Protein AF-A0A2E4RMY7-F1 (afdb_monomer)

Nearest PDB structures (foldseek):
  2lzr-assembly1_A  TM=6.623E-01  e=4.050E-01  Escherichia coli K-12
  2lzs-assembly1_A  TM=5.197E-01  e=2.665E-01  Escherichia coli K-12

Secondary structure (DSSP, 8-state):
---HHHHHHHHHHHHHHH-TTHHHHHHHHHHHHHHHHHHHHHHHHHHHHHHHHHTT--

Sequence (58 aa):
MPSGAEWFIVLLVVLLIFGGSQLPKMSRNLGRAQQELKKGFAEANKEAEAEAGEDSTK

pLDDT: mean 86.37, std 11.94, range [49.69, 96.56]

Mean predicted aligned error: 8.41 Å

Foldseek 3Di:
DDDPVVVVVVVVVVCVVCPPVRVVVVCVVVVVVVVVVVVVVVVVVVVVVVVVVVVVPD

Solvent-accessible surface area (backbone atoms only — not comparable to full-atom values): 3421 Å² total; per-residue (Å²): 128,88,56,79,67,58,58,54,54,53,51,51,53,52,36,66,75,60,33,81,71,41,61,61,50,52,51,51,53,51,50,49,52,52,51,53,51,55,48,52,55,52,50,52,53,52,50,54,56,52,57,65,58,61,75,77,76,118

Structure (mmCIF, N/CA/C/O backbone):
data_AF-A0A2E4RMY7-F1
#
_entry.id   AF-A0A2E4RMY7-F1
#
loop_
_atom_site.group_PDB
_atom_site.id
_atom_site.type_symbol
_atom_site.label_atom_id
_atom_site.label_alt_id
_atom_site.label_comp_id
_atom_site.label_asym_id
_atom_site.label_entity_id
_atom_site.label_seq_id
_at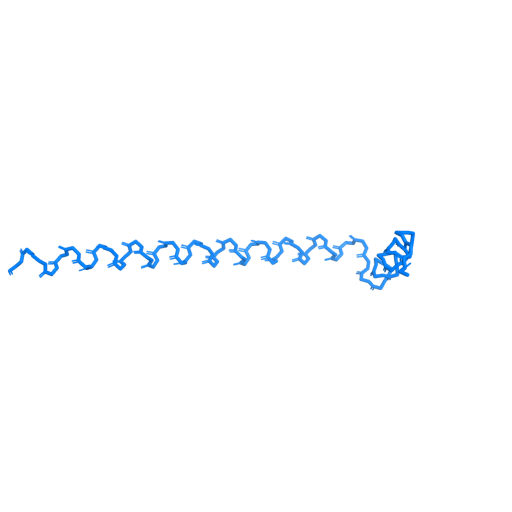om_site.pdbx_PDB_ins_code
_atom_site.Cartn_x
_atom_site.Cartn_y
_atom_site.Cartn_z
_atom_site.occupancy
_atom_site.B_iso_or_equiv
_atom_site.auth_seq_id
_atom_site.auth_comp_id
_atom_site.auth_asym_id
_atom_site.auth_atom_id
_atom_site.pdbx_PDB_model_num
ATOM 1 N N . MET A 1 1 ? 21.161 -20.723 -11.079 1.00 68.50 1 MET A N 1
ATOM 2 C CA . MET A 1 1 ? 20.340 -19.886 -10.181 1.00 68.50 1 MET A CA 1
ATOM 3 C C . MET A 1 1 ? 20.257 -18.514 -10.817 1.00 68.50 1 MET A C 1
ATOM 5 O O . MET A 1 1 ? 21.322 -18.026 -11.187 1.00 68.50 1 MET A O 1
ATOM 9 N N . PRO A 1 2 ? 19.059 -17.950 -11.029 1.00 73.06 2 PRO A N 1
ATOM 10 C CA . PRO A 1 2 ? 18.938 -16.631 -11.631 1.00 73.06 2 PRO A CA 1
ATOM 11 C C . PRO A 1 2 ? 19.663 -15.606 -10.758 1.00 73.06 2 PRO A C 1
ATOM 13 O O . PRO A 1 2 ? 19.528 -15.577 -9.532 1.00 73.06 2 PRO A O 1
ATOM 16 N N . SER A 1 3 ? 20.505 -14.830 -11.413 1.00 83.50 3 SER A N 1
ATOM 17 C CA . SER A 1 3 ? 21.258 -13.721 -10.858 1.00 83.50 3 SER A CA 1
ATOM 18 C C . SER A 1 3 ? 20.302 -12.635 -10.347 1.00 83.50 3 SER A C 1
ATOM 20 O O . SER A 1 3 ? 19.238 -12.398 -10.916 1.00 83.50 3 SER A O 1
ATOM 22 N N . GLY A 1 4 ? 20.666 -11.944 -9.261 1.00 86.88 4 GLY A N 1
ATOM 23 C CA . GLY A 1 4 ? 19.808 -10.927 -8.629 1.00 86.88 4 GLY A CA 1
ATOM 24 C C . GLY A 1 4 ? 19.345 -9.797 -9.565 1.00 86.88 4 GLY A C 1
ATOM 25 O O . GLY A 1 4 ? 18.337 -9.153 -9.291 1.00 86.88 4 GLY A O 1
ATOM 26 N N . ALA A 1 5 ? 20.032 -9.588 -10.692 1.00 89.25 5 ALA A N 1
ATOM 27 C CA . ALA A 1 5 ? 19.655 -8.627 -11.725 1.00 89.25 5 ALA A CA 1
ATOM 28 C C . ALA A 1 5 ? 18.347 -8.994 -12.457 1.00 89.25 5 ALA A C 1
ATOM 30 O O . ALA A 1 5 ? 17.588 -8.102 -12.835 1.00 89.25 5 ALA A O 1
ATOM 31 N N . GLU A 1 6 ? 18.035 -10.284 -12.612 1.00 88.56 6 GLU A N 1
ATOM 32 C CA . GLU A 1 6 ? 16.806 -10.741 -13.282 1.00 88.56 6 GLU A CA 1
ATOM 33 C C . GLU A 1 6 ? 15.549 -10.332 -12.496 1.00 88.56 6 GLU A C 1
ATOM 35 O O . GLU A 1 6 ? 14.542 -9.940 -13.086 1.00 88.56 6 GLU A O 1
ATOM 40 N N . TRP A 1 7 ? 15.627 -10.304 -11.162 1.00 92.31 7 TRP A N 1
ATOM 41 C CA . TRP A 1 7 ? 14.528 -9.847 -10.304 1.00 92.31 7 TRP A CA 1
ATOM 42 C C . TRP A 1 7 ? 14.175 -8.371 -10.508 1.00 92.31 7 TRP A C 1
ATOM 44 O O . TRP A 1 7 ? 12.998 -8.011 -10.460 1.00 92.31 7 TRP A O 1
ATOM 54 N N . PHE A 1 8 ? 15.167 -7.518 -10.780 1.00 92.81 8 PHE A N 1
ATOM 55 C CA . PHE A 1 8 ? 14.921 -6.105 -11.076 1.00 92.81 8 PHE A CA 1
ATOM 56 C C . PHE A 1 8 ? 14.170 -5.923 -12.394 1.00 92.81 8 PHE A C 1
ATOM 58 O O . PHE A 1 8 ? 13.264 -5.095 -12.467 1.00 92.81 8 PHE A O 1
ATOM 65 N N . ILE A 1 9 ? 14.499 -6.720 -13.413 1.00 93.50 9 ILE A N 1
ATOM 66 C CA . ILE A 1 9 ? 13.817 -6.682 -14.712 1.00 93.50 9 ILE A CA 1
ATOM 67 C C . ILE A 1 9 ? 12.355 -7.113 -14.553 1.00 93.50 9 ILE A C 1
ATOM 69 O O . ILE A 1 9 ? 11.460 -6.438 -15.060 1.00 93.50 9 ILE A O 1
ATOM 73 N N . VAL A 1 10 ? 12.094 -8.178 -13.789 1.00 93.00 10 VAL A N 1
ATOM 74 C CA . VAL A 1 10 ? 10.725 -8.631 -13.491 1.00 93.00 10 VAL A CA 1
ATOM 75 C C . VAL A 1 10 ? 9.932 -7.545 -12.760 1.00 93.00 10 VAL A C 1
ATOM 77 O O . VAL A 1 10 ? 8.809 -7.235 -13.158 1.00 93.00 10 VAL A O 1
ATOM 80 N N . LEU A 1 11 ? 10.521 -6.914 -11.738 1.00 92.31 11 LEU A N 1
ATOM 81 C CA . LEU A 1 11 ? 9.895 -5.792 -11.029 1.00 92.31 11 LEU A CA 1
ATOM 82 C C . LEU A 1 11 ? 9.563 -4.629 -11.966 1.00 92.31 11 LEU A C 1
ATOM 84 O O . LEU A 1 11 ? 8.491 -4.039 -11.848 1.00 92.31 11 LEU A O 1
ATOM 88 N N . LEU A 1 12 ? 10.455 -4.316 -12.905 1.00 93.88 12 LEU A N 1
ATOM 89 C CA . LEU A 1 12 ? 10.269 -3.232 -13.863 1.00 93.88 12 LEU A CA 1
ATOM 90 C C . LEU A 1 12 ? 9.123 -3.539 -14.838 1.00 93.88 12 LEU A C 1
ATOM 92 O O . LEU A 1 12 ? 8.277 -2.679 -15.068 1.00 93.88 12 LEU A O 1
ATOM 96 N N . VAL A 1 13 ? 9.018 -4.775 -15.335 1.00 94.38 13 VAL A N 1
ATOM 97 C CA . VAL A 1 13 ? 7.892 -5.216 -16.182 1.00 94.38 13 VAL A CA 1
ATOM 98 C C . VAL A 1 13 ? 6.564 -5.154 -15.423 1.00 94.38 13 VAL A C 1
ATOM 100 O O . VAL A 1 13 ? 5.583 -4.618 -15.938 1.00 94.38 13 VAL A O 1
ATOM 103 N N . VAL A 1 14 ? 6.529 -5.640 -14.179 1.00 93.06 14 VAL A N 1
ATOM 104 C CA . VAL A 1 14 ? 5.338 -5.540 -13.319 1.00 93.06 14 VAL A CA 1
ATOM 105 C C . VAL A 1 14 ? 4.962 -4.072 -13.099 1.00 93.06 14 VAL A C 1
ATOM 107 O O . VAL A 1 14 ? 3.796 -3.706 -13.232 1.00 93.06 14 VAL A O 1
ATOM 110 N N . LEU A 1 15 ? 5.935 -3.198 -12.839 1.00 93.06 15 LEU A N 1
ATOM 111 C CA . LEU A 1 15 ? 5.700 -1.765 -12.666 1.00 93.06 15 LEU A CA 1
ATOM 112 C C . LEU A 1 15 ? 5.139 -1.101 -13.932 1.00 93.06 15 LEU A C 1
ATOM 114 O O . LEU A 1 15 ? 4.313 -0.199 -13.813 1.00 93.06 15 LEU A O 1
ATOM 118 N N . LEU A 1 16 ? 5.555 -1.535 -15.124 1.00 93.31 16 LEU A N 1
ATOM 119 C CA . LEU A 1 16 ? 5.034 -1.031 -16.399 1.00 93.31 16 LEU A CA 1
ATOM 120 C C . LEU A 1 16 ? 3.584 -1.467 -16.649 1.00 93.31 16 LEU A C 1
ATOM 122 O O . LEU A 1 16 ? 2.779 -0.653 -17.093 1.00 93.31 16 LEU A O 1
ATOM 126 N N . ILE A 1 17 ? 3.237 -2.718 -16.332 1.00 92.69 17 ILE A N 1
ATOM 127 C CA . ILE A 1 17 ? 1.876 -3.253 -16.515 1.00 92.69 17 ILE A CA 1
ATOM 128 C C . ILE A 1 17 ? 0.903 -2.632 -15.509 1.00 92.69 17 ILE A C 1
ATOM 130 O O . ILE A 1 17 ? -0.190 -2.202 -15.869 1.00 92.69 17 ILE A O 1
ATOM 134 N N . PHE A 1 18 ? 1.293 -2.588 -14.235 1.00 90.25 18 PHE A N 1
ATOM 135 C CA . PHE A 1 18 ? 0.432 -2.086 -13.165 1.00 90.25 18 PHE A CA 1
ATOM 136 C C . PHE A 1 18 ? 0.476 -0.556 -13.044 1.00 90.25 18 PHE A C 1
ATOM 138 O O . PHE A 1 18 ? -0.472 0.053 -12.549 1.00 90.25 18 PHE A O 1
ATOM 145 N N . GLY A 1 19 ? 1.555 0.081 -13.500 1.00 86.75 19 GLY A N 1
ATOM 146 C CA . GLY A 1 19 ? 1.838 1.497 -13.293 1.00 86.75 19 GLY A CA 1
ATOM 147 C C . GLY A 1 19 ? 2.343 1.790 -11.875 1.00 86.75 19 GLY A C 1
ATOM 148 O O . GLY A 1 19 ? 1.871 1.228 -10.883 1.00 86.75 19 GLY A O 1
ATOM 149 N N . GLY A 1 20 ? 3.267 2.749 -11.742 1.00 85.81 20 GLY A N 1
ATOM 150 C CA . GLY A 1 20 ? 3.871 3.107 -10.448 1.00 85.81 20 GLY A CA 1
ATOM 151 C C . GLY A 1 20 ? 2.885 3.566 -9.368 1.00 85.81 20 GLY A C 1
ATOM 152 O O . GLY A 1 20 ? 3.185 3.482 -8.181 1.00 85.81 20 GLY A O 1
ATOM 153 N N . SER A 1 21 ? 1.681 3.999 -9.754 1.00 87.00 21 SER A N 1
ATOM 154 C CA . SER A 1 21 ? 0.652 4.447 -8.810 1.00 87.00 21 SER A CA 1
ATOM 155 C C . SER A 1 21 ? -0.207 3.319 -8.227 1.00 87.00 21 SER A C 1
ATOM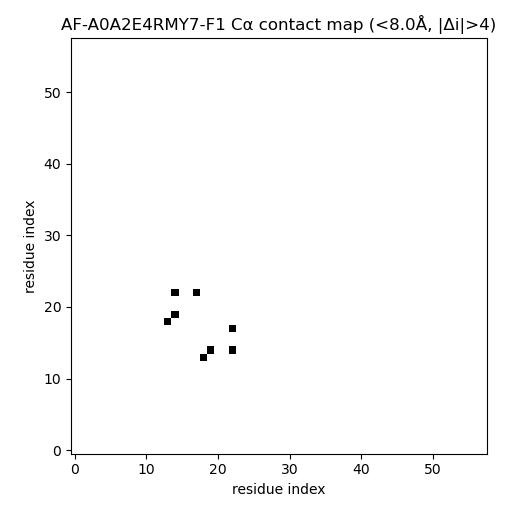 157 O O . SER A 1 21 ? -0.894 3.551 -7.231 1.00 87.00 21 SER A O 1
ATOM 159 N N . GLN A 1 22 ? -0.181 2.110 -8.803 1.00 87.81 22 GLN A N 1
ATOM 160 C CA . GLN A 1 22 ? -1.109 1.041 -8.425 1.00 87.81 22 GLN A CA 1
ATOM 161 C C . GLN A 1 22 ? -0.570 0.127 -7.322 1.00 87.81 22 GLN A C 1
ATOM 163 O O . GLN A 1 22 ? -1.326 -0.261 -6.433 1.00 87.81 22 GLN A O 1
ATOM 168 N N . LEU A 1 23 ? 0.745 -0.121 -7.295 1.00 89.31 23 LEU A N 1
ATOM 169 C CA . LEU A 1 23 ? 1.394 -0.842 -6.192 1.00 89.31 23 LEU A CA 1
ATOM 170 C C . LEU A 1 23 ? 1.177 -0.147 -4.827 1.00 89.31 23 LEU A C 1
ATOM 172 O O . LEU A 1 23 ? 0.774 -0.831 -3.884 1.00 89.31 23 LEU A O 1
ATOM 176 N N . PRO A 1 24 ? 1.338 1.190 -4.691 1.00 84.94 24 PRO A N 1
ATOM 177 C CA . PRO A 1 24 ? 1.056 1.897 -3.438 1.00 84.94 24 PRO A CA 1
ATOM 178 C C . PRO A 1 24 ? -0.429 1.912 -3.055 1.00 84.94 24 PRO A C 1
ATOM 180 O O . PRO A 1 24 ? -0.766 1.849 -1.875 1.00 84.94 24 PRO A O 1
ATOM 183 N N . LYS A 1 25 ? -1.335 2.007 -4.037 1.00 90.81 25 LYS A N 1
ATOM 184 C CA . LYS A 1 25 ? -2.785 2.001 -3.784 1.00 90.81 25 LYS A CA 1
ATOM 185 C C . LYS A 1 25 ? -3.251 0.637 -3.279 1.00 90.81 25 LYS A C 1
ATOM 187 O O . LYS A 1 25 ? -3.927 0.570 -2.253 1.00 90.81 25 LYS A O 1
ATOM 192 N N . MET A 1 26 ? -2.834 -0.442 -3.945 1.00 90.94 26 MET A N 1
ATOM 193 C CA . MET A 1 26 ? -3.133 -1.807 -3.510 1.00 90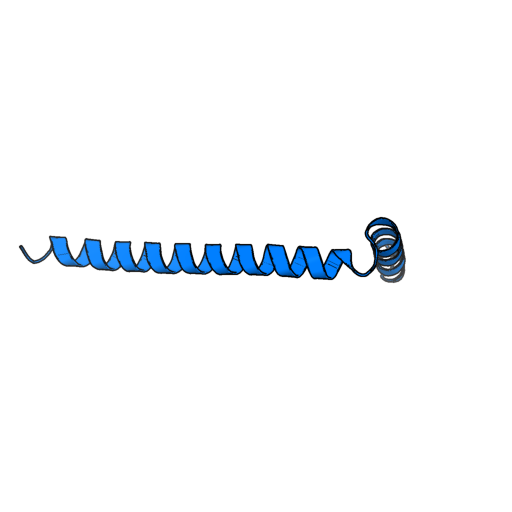.94 26 MET A CA 1
ATOM 194 C C . MET A 1 26 ? -2.521 -2.111 -2.142 1.00 90.94 26 MET A C 1
ATOM 196 O O . MET A 1 26 ? -3.220 -2.647 -1.285 1.00 90.94 26 MET A O 1
ATOM 200 N N . SER A 1 27 ? -1.263 -1.730 -1.892 1.00 92.56 27 SER A N 1
ATOM 201 C CA . SER A 1 27 ? -0.629 -1.971 -0.589 1.00 92.56 27 SER A CA 1
ATOM 202 C C . SER A 1 27 ? -1.304 -1.190 0.537 1.00 92.56 27 SER A C 1
ATOM 204 O O . SER A 1 27 ? -1.481 -1.724 1.630 1.00 92.56 27 SER A O 1
ATOM 206 N N . ARG A 1 28 ? -1.753 0.044 0.279 1.00 93.75 28 ARG A N 1
ATOM 207 C CA . ARG A 1 28 ? -2.494 0.839 1.263 1.00 93.75 28 ARG A CA 1
ATOM 208 C C . ARG A 1 28 ? -3.850 0.217 1.593 1.00 93.75 28 ARG A C 1
ATOM 210 O O . ARG A 1 28 ? -4.175 0.118 2.774 1.00 93.75 28 ARG A O 1
ATOM 217 N N . ASN A 1 29 ? -4.617 -0.210 0.590 1.00 93.81 29 ASN A N 1
ATOM 218 C CA . ASN A 1 29 ? -5.911 -0.863 0.811 1.00 93.81 29 ASN A CA 1
ATOM 219 C C . ASN A 1 29 ? -5.756 -2.217 1.512 1.00 93.81 29 ASN A C 1
ATOM 221 O O . ASN A 1 29 ? -6.443 -2.475 2.498 1.00 93.81 29 ASN A O 1
ATOM 225 N N . LEU A 1 30 ? -4.813 -3.046 1.060 1.00 95.19 30 LEU A N 1
ATOM 226 C CA . LEU A 1 30 ? -4.523 -4.338 1.680 1.00 95.19 30 LEU A CA 1
ATOM 227 C C . LEU A 1 30 ? -4.000 -4.169 3.113 1.00 95.19 30 LEU A C 1
ATOM 229 O O . LEU A 1 30 ? -4.381 -4.924 4.000 1.00 95.19 30 LEU A O 1
ATOM 233 N N . GLY A 1 31 ? -3.163 -3.159 3.357 1.00 93.81 31 GLY A N 1
ATOM 234 C CA . GLY A 1 31 ? -2.638 -2.847 4.684 1.00 93.81 31 GLY A CA 1
ATOM 235 C C . GLY A 1 31 ? -3.731 -2.427 5.665 1.00 93.81 31 GLY A C 1
ATOM 236 O O . GLY A 1 31 ? -3.718 -2.873 6.809 1.00 93.81 31 GLY A O 1
ATOM 237 N N . ARG A 1 32 ? -4.707 -1.627 5.215 1.00 95.75 32 ARG A N 1
ATOM 238 C CA . ARG A 1 32 ? -5.889 -1.276 6.022 1.00 95.75 32 ARG A CA 1
ATOM 239 C C . ARG A 1 32 ? -6.740 -2.506 6.334 1.00 95.75 32 ARG A C 1
ATOM 241 O O . ARG A 1 32 ? -7.025 -2.743 7.501 1.00 95.75 32 ARG A O 1
ATOM 248 N N . ALA A 1 33 ? -7.037 -3.333 5.329 1.00 95.88 33 ALA A N 1
ATOM 249 C CA . ALA A 1 33 ? -7.801 -4.566 5.520 1.00 95.88 33 ALA A CA 1
ATOM 250 C C . ALA A 1 33 ? -7.105 -5.535 6.494 1.00 95.88 33 ALA A C 1
ATOM 252 O O . ALA A 1 33 ? -7.738 -6.075 7.397 1.00 95.88 33 ALA A O 1
ATOM 253 N N . GLN A 1 34 ? -5.784 -5.711 6.372 1.00 96.12 34 GLN A N 1
ATOM 254 C CA . GLN A 1 34 ? -5.008 -6.519 7.318 1.00 96.12 34 GLN A CA 1
ATOM 255 C C . GLN A 1 34 ? -5.003 -5.925 8.734 1.00 96.12 34 GLN A C 1
ATOM 257 O O . GLN A 1 34 ? -4.996 -6.674 9.709 1.00 96.12 34 GLN A O 1
ATOM 262 N N . GLN A 1 35 ? -4.987 -4.597 8.870 1.00 95.50 35 GLN A N 1
ATOM 263 C CA . GLN A 1 35 ? -5.025 -3.931 10.171 1.00 95.50 35 GLN A CA 1
ATOM 264 C C . GLN A 1 35 ? -6.381 -4.113 10.860 1.00 95.50 35 GLN A C 1
ATOM 266 O O . GLN A 1 35 ? -6.411 -4.392 12.057 1.00 95.50 35 GLN A O 1
ATOM 271 N N . GLU A 1 36 ? -7.481 -3.983 10.118 1.00 96.56 36 GLU A N 1
ATOM 272 C CA . GLU A 1 36 ? -8.838 -4.223 10.622 1.00 96.56 36 GLU A CA 1
ATOM 273 C C . GLU A 1 36 ? -9.039 -5.694 11.002 1.00 96.56 36 GLU A C 1
ATOM 275 O O . GLU A 1 36 ? -9.513 -5.968 12.101 1.00 96.56 36 GLU A O 1
ATOM 280 N N . LEU A 1 37 ? -8.558 -6.636 10.181 1.00 96.31 37 LEU A N 1
ATOM 281 C CA . LEU A 1 37 ? -8.554 -8.064 10.521 1.00 96.31 37 LEU A CA 1
ATOM 282 C C . LEU A 1 37 ? -7.801 -8.345 11.825 1.00 96.31 37 LEU A C 1
ATOM 284 O O . LEU A 1 37 ? -8.334 -9.003 12.713 1.00 96.31 37 LEU A O 1
ATOM 288 N N . LYS A 1 38 ? -6.574 -7.825 11.975 1.00 95.62 38 LYS A N 1
ATOM 289 C CA . LYS A 1 38 ? -5.781 -8.018 13.203 1.00 95.62 38 LYS A CA 1
ATOM 290 C C . LYS A 1 38 ? -6.475 -7.454 14.442 1.00 95.62 38 LYS A C 1
ATOM 292 O O . LYS A 1 38 ? -6.389 -8.067 15.500 1.00 95.62 38 LYS A O 1
ATOM 297 N N . LYS A 1 39 ? -7.143 -6.303 14.315 1.00 96.25 39 LYS A N 1
ATOM 298 C CA . LYS A 1 39 ? -7.931 -5.717 15.407 1.00 96.25 39 LYS A CA 1
ATOM 299 C C . LYS A 1 39 ? -9.121 -6.601 15.768 1.00 96.25 39 LYS A C 1
ATOM 301 O O . LYS A 1 39 ? -9.257 -6.932 16.937 1.00 96.25 39 LYS A O 1
ATOM 306 N N . GLY A 1 40 ? -9.891 -7.055 14.777 1.00 95.12 40 GLY A N 1
ATOM 307 C CA . GLY A 1 40 ? -11.025 -7.953 15.003 1.00 95.12 40 GLY A CA 1
ATOM 308 C C . GLY A 1 40 ? -10.621 -9.261 15.689 1.00 95.12 40 GLY A C 1
ATOM 309 O O . GLY A 1 40 ? -11.274 -9.680 16.636 1.00 95.12 40 GLY A O 1
ATOM 310 N N . PHE A 1 41 ? -9.495 -9.870 15.295 1.00 95.19 41 PHE A N 1
ATOM 311 C CA . PHE A 1 41 ? -8.972 -11.056 15.988 1.00 95.19 41 PHE A CA 1
ATOM 312 C C . PHE A 1 41 ? -8.543 -10.773 17.435 1.00 95.19 41 PHE A C 1
ATOM 314 O O . PHE A 1 41 ? -8.740 -11.614 18.308 1.00 95.19 41 PHE A O 1
ATOM 321 N N . ALA A 1 42 ? -7.933 -9.614 17.700 1.00 94.69 42 ALA A N 1
ATOM 322 C CA . ALA A 1 42 ? -7.512 -9.241 19.048 1.00 94.69 42 ALA A CA 1
ATOM 323 C C . ALA A 1 42 ? -8.709 -8.957 19.971 1.00 94.69 42 ALA A C 1
ATOM 325 O O . ALA A 1 42 ? -8.678 -9.353 21.133 1.00 94.69 42 ALA A O 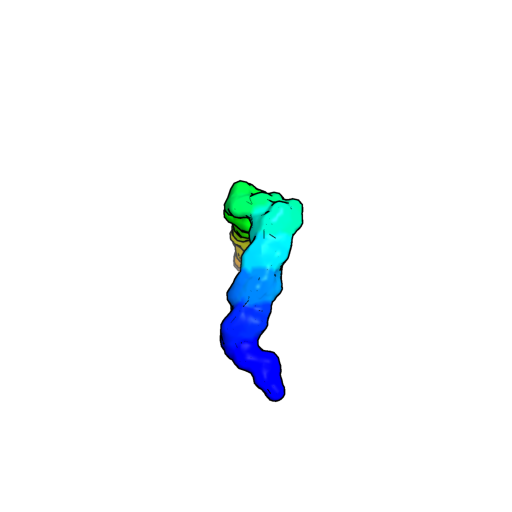1
ATOM 326 N N . GLU A 1 43 ? -9.754 -8.304 19.458 1.00 93.62 43 GLU A N 1
ATOM 327 C CA . GLU A 1 43 ? -10.997 -8.064 20.199 1.0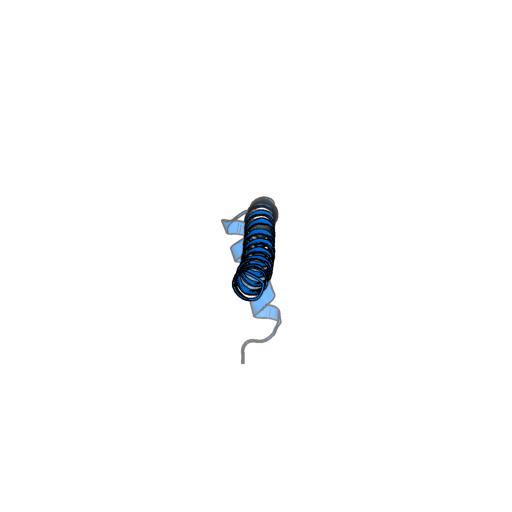0 93.62 43 GLU A CA 1
ATOM 328 C C . GLU A 1 43 ? -11.740 -9.372 20.479 1.00 93.62 43 GLU A C 1
ATOM 330 O O . GLU A 1 43 ? -12.066 -9.627 21.633 1.00 93.62 43 GLU A O 1
ATOM 335 N N . ALA A 1 44 ? -11.877 -10.252 19.482 1.00 91.50 44 ALA A N 1
ATOM 336 C CA . ALA A 1 44 ? -12.525 -11.552 19.655 1.00 91.50 44 ALA A CA 1
ATOM 337 C C . ALA A 1 44 ? -11.832 -12.435 20.709 1.00 91.50 44 ALA A C 1
ATOM 339 O O . ALA A 1 44 ? -12.496 -13.075 21.518 1.00 91.50 44 ALA A O 1
ATOM 340 N N . ASN A 1 45 ? -10.49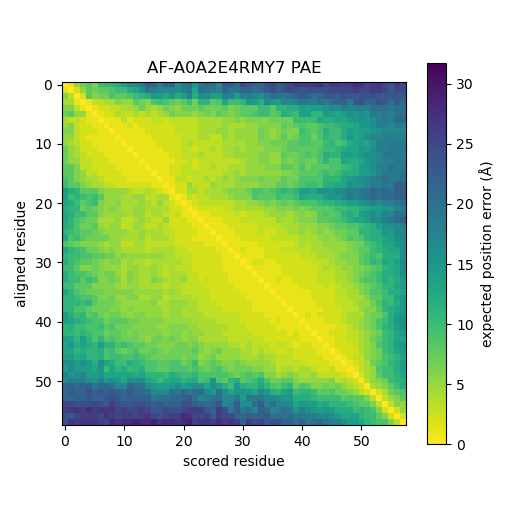4 -12.453 20.744 1.00 90.50 45 ASN A N 1
ATOM 341 C CA . ASN A 1 45 ? -9.760 -13.185 21.784 1.00 90.50 45 ASN A CA 1
ATOM 342 C C . ASN A 1 45 ? -9.981 -12.584 23.178 1.00 90.50 45 ASN A C 1
ATOM 344 O O . ASN A 1 45 ? -10.079 -13.316 24.158 1.00 90.50 45 ASN A O 1
ATOM 348 N N . LYS A 1 46 ? -10.068 -11.254 23.269 1.00 90.75 46 LYS A N 1
ATOM 349 C CA . LYS A 1 46 ? -10.269 -10.555 24.537 1.00 90.75 46 LYS A CA 1
ATOM 350 C C . LYS A 1 46 ? -11.691 -10.740 25.076 1.00 90.75 46 LYS A C 1
ATOM 352 O O . LYS A 1 46 ? -11.852 -10.879 26.284 1.00 90.75 46 LYS A O 1
ATOM 357 N N . GLU A 1 47 ? -12.694 -10.766 24.200 1.00 86.50 47 GLU A N 1
ATOM 358 C CA . GLU A 1 47 ? -14.070 -11.149 24.548 1.00 86.50 47 GLU A CA 1
ATOM 359 C C . GLU A 1 47 ? -14.140 -12.614 24.986 1.00 86.50 47 GLU A C 1
ATOM 361 O O . GLU A 1 47 ? -14.708 -12.894 26.034 1.00 86.50 47 GLU A O 1
ATOM 366 N N . ALA A 1 48 ? -13.476 -13.533 24.280 1.00 83.62 48 ALA A N 1
ATOM 367 C CA . ALA A 1 48 ? -13.440 -14.944 24.670 1.00 83.62 48 ALA A CA 1
ATOM 368 C C . ALA A 1 48 ? -12.794 -15.176 26.055 1.00 83.62 48 ALA A C 1
ATOM 370 O O . ALA A 1 48 ? -13.271 -16.011 26.822 1.00 83.62 48 ALA A O 1
ATOM 371 N N . GLU A 1 49 ? -11.735 -14.437 26.408 1.00 80.69 49 GLU A N 1
ATOM 372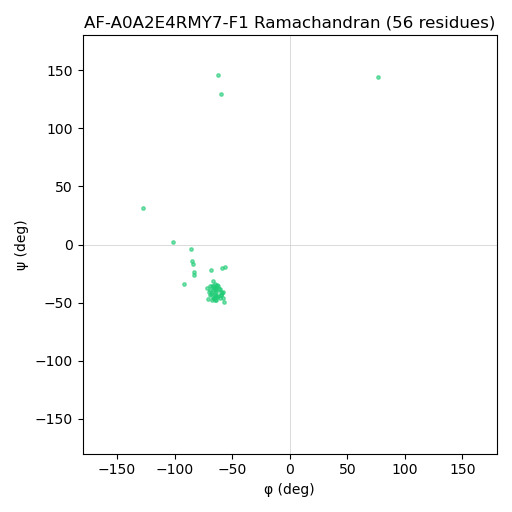 C CA . GLU A 1 49 ? -11.146 -14.478 27.759 1.00 80.69 49 GLU A CA 1
ATOM 373 C C . GLU A 1 49 ? -12.057 -13.851 28.827 1.00 80.69 49 GLU A C 1
ATOM 375 O O . GLU A 1 49 ? -12.095 -14.339 29.957 1.0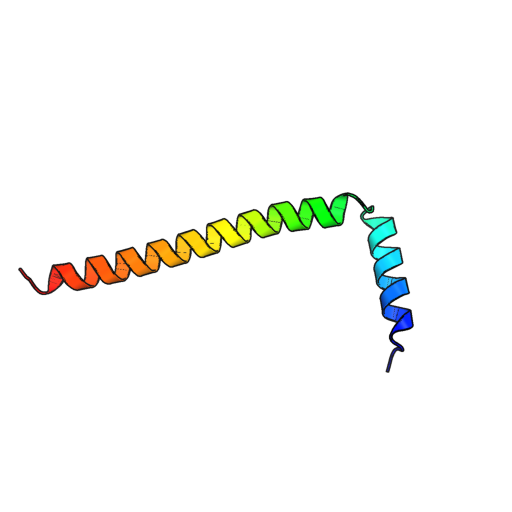0 80.69 49 GLU A O 1
ATOM 380 N N . ALA A 1 50 ? -12.792 -12.787 28.490 1.00 78.38 50 ALA A N 1
ATOM 381 C CA . ALA A 1 50 ? -13.732 -12.148 29.409 1.00 78.38 50 ALA A CA 1
ATOM 382 C C . ALA A 1 50 ? -14.954 -13.042 29.689 1.00 78.38 50 ALA A C 1
ATOM 384 O O . ALA A 1 50 ? -15.325 -13.217 30.850 1.00 78.38 50 ALA A O 1
ATOM 385 N N . GLU A 1 51 ? -15.517 -13.678 28.657 1.00 72.50 51 GLU A N 1
ATOM 386 C CA . GLU A 1 51 ? -16.647 -14.607 28.787 1.00 72.50 51 GLU A CA 1
ATOM 387 C C . GLU A 1 51 ? -16.264 -15.887 29.549 1.00 72.50 51 GLU A C 1
ATOM 389 O O . GLU A 1 51 ? -17.044 -16.380 30.364 1.00 72.50 51 GLU A O 1
ATOM 394 N N . ALA A 1 52 ? -15.037 -16.394 29.377 1.00 67.81 52 ALA A N 1
ATOM 395 C CA . ALA A 1 52 ? -14.544 -17.552 30.130 1.00 67.81 52 ALA A CA 1
ATOM 396 C C . ALA A 1 52 ? -14.319 -17.263 31.632 1.00 67.81 52 ALA A C 1
ATOM 398 O O . ALA A 1 52 ? -14.312 -18.190 32.444 1.00 67.81 52 ALA A O 1
ATOM 399 N N . GLY A 1 53 ? -14.137 -15.995 32.016 1.00 62.25 53 GLY A N 1
ATOM 400 C CA . GLY A 1 53 ? -13.974 -15.576 33.412 1.00 62.25 53 GLY A CA 1
ATOM 401 C C . GLY A 1 53 ? -15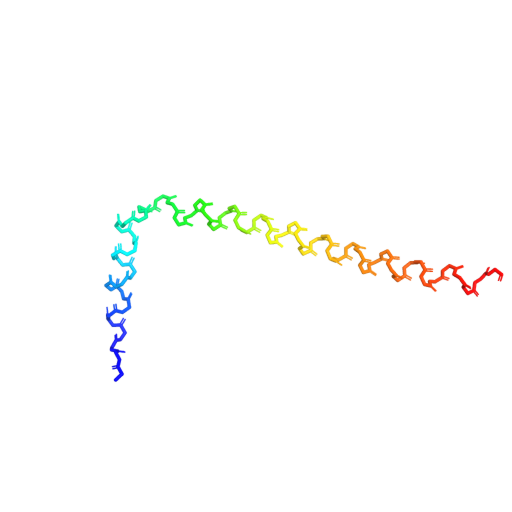.291 -15.395 34.176 1.00 62.25 53 GLY A C 1
ATOM 402 O O . GLY A 1 53 ? -15.310 -15.550 35.400 1.00 62.25 53 GLY A O 1
ATOM 403 N N . GLU A 1 54 ? -16.397 -15.105 33.483 1.00 58.72 54 GLU A N 1
ATOM 404 C CA . GLU A 1 54 ? -17.699 -14.834 34.117 1.00 58.72 54 GLU A CA 1
ATOM 405 C C . GLU A 1 54 ? -18.513 -16.099 34.460 1.00 58.72 54 GLU A C 1
ATOM 407 O O . GLU A 1 54 ? -19.380 -16.031 35.331 1.00 58.72 54 GLU A O 1
ATOM 412 N N . ASP A 1 55 ? -18.192 -17.269 33.893 1.00 56.22 55 ASP A N 1
ATOM 413 C CA . ASP A 1 55 ? -18.895 -18.540 34.185 1.00 56.22 55 ASP A CA 1
ATOM 414 C C . ASP A 1 55 ? -18.348 -19.286 35.429 1.00 56.22 55 ASP A C 1
ATOM 416 O O . ASP A 1 55 ? -18.884 -20.303 35.855 1.00 56.22 55 ASP A O 1
ATOM 420 N N . SER A 1 56 ? -17.278 -18.782 36.063 1.00 58.44 56 SER A N 1
ATOM 421 C CA . SER A 1 56 ? -16.697 -19.380 37.288 1.00 58.44 56 SER A CA 1
ATOM 422 C C . SER A 1 56 ? -17.071 -18.660 38.594 1.00 58.44 56 SER A C 1
ATOM 424 O O . SER A 1 56 ? -16.603 -19.060 39.659 1.00 58.44 56 SER A O 1
ATOM 426 N N . THR A 1 57 ? -17.903 -17.609 38.547 1.00 58.28 57 THR A N 1
ATOM 427 C CA . THR A 1 57 ? -18.294 -16.827 39.746 1.00 58.28 57 THR A CA 1
ATOM 428 C C . THR A 1 57 ? -19.812 -16.687 39.914 1.00 58.28 57 THR A C 1
ATOM 430 O O . THR A 1 57 ? -20.291 -15.684 40.448 1.00 58.28 57 THR A O 1
ATOM 433 N N . LYS A 1 58 ? -20.594 -17.683 39.488 1.00 49.69 58 LYS A N 1
ATOM 434 C CA . LYS A 1 58 ? -22.032 -17.731 39.777 1.00 49.69 58 LYS A CA 1
ATOM 435 C C . LYS A 1 58 ? -22.464 -19.051 40.395 1.00 49.69 58 LYS A C 1
ATOM 437 O O . LYS A 1 58 ? -21.951 -20.100 39.960 1.00 49.69 58 LYS A O 1
#

Radius of gyration: 21.89 Å; Cα contacts (8 Å, |Δi|>4): 4; chains: 1; bounding box: 43×24×56 Å